Protein AF-A0A8T4X5J2-F1 (afdb_monomer)

Radius of gyration: 16.12 Å; Cα contacts (8 Å, |Δi|>4): 228; chains: 1; bounding box: 38×28×42 Å

Nearest PDB structures (foldseek):
  6hyf-assembly2_B  TM=3.298E-01  e=5.692E-01  Rattus norvegicus
  7bu8-assembly1_A-25  TM=3.115E-01  e=1.653E+00  Zika virus ZIKV/H. sapiens/FrenchPolynesia/10087PF/2013
  6hyf-assembly3_C  TM=3.014E-01  e=5.364E-01  Rattus norvegicus
  4wtw-assembly2_B  TM=3.743E-01  e=1.229E+00  Homo sapiens
  6hyf-assembly1_A  TM=3.230E-01  e=1.229E+00  Rattus norvegicus

Structure (mmCIF, N/CA/C/O backbone):
data_AF-A0A8T4X5J2-F1
#
_entry.id   AF-A0A8T4X5J2-F1
#
loop_
_atom_site.group_PDB
_atom_site.id
_atom_site.type_symbol
_atom_site.label_atom_id
_atom_site.label_alt_id
_atom_site.label_comp_id
_atom_site.label_asym_id
_atom_site.label_entity_id
_atom_site.label_seq_id
_atom_site.pdbx_PDB_ins_code
_atom_site.Cartn_x
_atom_site.Cartn_y
_atom_site.Cartn_z
_atom_site.occupancy
_atom_site.B_iso_or_equiv
_atom_site.auth_seq_id
_atom_site.auth_comp_id
_atom_site.auth_asym_id
_atom_site.auth_atom_id
_atom_site.pdbx_PDB_model_num
ATOM 1 N N . MET A 1 1 ? -9.665 -0.285 -3.707 1.00 90.75 1 MET A N 1
ATOM 2 C CA . MET A 1 1 ? -9.444 -0.708 -2.302 1.00 90.75 1 MET A CA 1
ATOM 3 C C . MET A 1 1 ? -10.444 -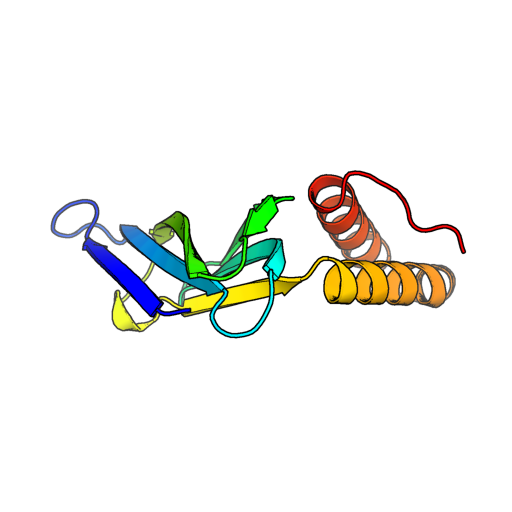0.004 -1.409 1.00 90.75 1 MET A C 1
ATOM 5 O O . MET A 1 1 ? -10.815 1.118 -1.726 1.00 90.75 1 MET A O 1
ATOM 9 N N . THR A 1 2 ? -10.858 -0.625 -0.308 1.00 94.69 2 THR A N 1
ATOM 10 C CA . THR A 1 2 ? -11.792 -0.030 0.661 1.00 94.69 2 THR A CA 1
ATOM 11 C C . THR A 1 2 ? -11.276 -0.185 2.088 1.00 94.69 2 THR A C 1
ATOM 13 O O . THR A 1 2 ? -10.499 -1.094 2.379 1.00 94.69 2 THR A O 1
ATOM 16 N N . LYS A 1 3 ? -11.685 0.714 2.989 1.00 95.00 3 LYS A N 1
ATOM 17 C CA . LYS A 1 3 ? -11.356 0.618 4.417 1.00 95.00 3 LYS A CA 1
ATOM 18 C C . LYS A 1 3 ? -12.199 -0.498 5.041 1.00 95.00 3 LYS A C 1
ATOM 20 O O . LYS A 1 3 ? -13.421 -0.452 4.954 1.00 95.00 3 LYS A O 1
ATOM 25 N N . ALA A 1 4 ? -11.549 -1.495 5.632 1.00 95.56 4 ALA A N 1
ATOM 26 C CA . ALA A 1 4 ? -12.200 -2.599 6.338 1.00 95.56 4 ALA A CA 1
ATOM 27 C C . ALA A 1 4 ? -12.218 -2.372 7.855 1.00 95.56 4 ALA A C 1
ATOM 29 O O . ALA A 1 4 ? -13.168 -2.772 8.519 1.00 95.56 4 ALA A O 1
ATOM 30 N N . LYS A 1 5 ? -11.182 -1.715 8.393 1.00 95.94 5 LYS A N 1
ATOM 31 C CA . LYS A 1 5 ? -11.080 -1.356 9.809 1.00 95.94 5 LYS A CA 1
ATOM 32 C C . LYS A 1 5 ? -10.377 -0.013 9.981 1.00 95.94 5 LYS A C 1
ATOM 34 O O . LYS A 1 5 ? -9.318 0.198 9.390 1.00 95.94 5 LYS A O 1
ATOM 39 N N . VAL A 1 6 ? -10.964 0.862 10.796 1.00 95.75 6 VAL A N 1
ATOM 40 C CA . VAL A 1 6 ? -10.375 2.130 11.251 1.00 95.75 6 VAL A CA 1
ATOM 41 C C . VAL A 1 6 ? -10.788 2.338 12.701 1.00 95.75 6 VAL A C 1
ATOM 43 O O . VAL A 1 6 ? -11.865 2.856 12.980 1.00 95.75 6 VAL A O 1
ATOM 46 N N . GLU A 1 7 ? -9.948 1.903 13.629 1.00 95.25 7 GLU A N 1
ATOM 47 C CA . GLU A 1 7 ? -10.252 1.980 15.059 1.00 95.25 7 GLU A CA 1
ATOM 48 C C . GLU A 1 7 ? -9.028 2.447 15.830 1.00 95.25 7 GLU A C 1
ATOM 50 O O . GLU A 1 7 ? -7.904 2.072 15.494 1.00 95.25 7 GLU A O 1
ATOM 55 N N . GLN A 1 8 ? -9.236 3.241 16.882 1.00 94.19 8 GLN A N 1
ATOM 56 C CA . GLN A 1 8 ? -8.153 3.547 17.809 1.00 94.19 8 GLN A CA 1
ATOM 57 C C . GLN A 1 8 ? -7.651 2.249 18.439 1.00 94.19 8 GLN A C 1
ATOM 59 O O . GLN A 1 8 ? -8.433 1.471 18.982 1.00 94.19 8 GLN A O 1
ATOM 64 N N . TYR A 1 9 ? -6.337 2.039 18.398 1.00 91.19 9 TYR A N 1
ATOM 65 C CA . TYR A 1 9 ? -5.698 0.846 18.953 1.00 91.19 9 TYR A CA 1
ATOM 66 C C . TYR A 1 9 ? -5.926 0.737 20.468 1.00 91.19 9 TYR A C 1
ATOM 68 O O . TYR A 1 9 ? -6.119 -0.345 21.015 1.00 91.19 9 TYR A O 1
ATOM 76 N N . LYS A 1 10 ? -5.941 1.887 21.147 1.00 91.44 10 LYS A N 1
ATOM 77 C CA . LYS A 1 10 ? -6.315 2.042 22.554 1.00 91.44 10 LYS A CA 1
ATOM 78 C C . LYS A 1 10 ? -6.969 3.411 22.728 1.00 91.44 10 LYS A C 1
ATOM 80 O O . LYS A 1 10 ? -6.537 4.373 22.098 1.00 91.44 10 LYS A O 1
ATOM 85 N N . LYS A 1 11 ? -7.988 3.523 23.586 1.00 89.56 11 LYS A N 1
ATOM 86 C CA . LYS A 1 11 ? -8.679 4.798 23.849 1.00 89.56 11 LYS A CA 1
ATOM 87 C C . LYS A 1 11 ? -7.672 5.887 24.247 1.00 89.56 11 LYS A C 1
ATOM 89 O O . LYS A 1 11 ? -6.890 5.684 25.174 1.00 89.56 11 LYS A O 1
ATOM 94 N N . GLY A 1 12 ? -7.692 7.015 23.536 1.00 86.81 12 GLY A N 1
ATOM 95 C CA . GLY A 1 12 ? -6.775 8.142 23.764 1.00 86.81 12 GLY A CA 1
ATOM 96 C C . GLY A 1 12 ? -5.354 7.940 23.221 1.00 86.81 12 GLY A C 1
ATOM 97 O O . GLY A 1 12 ? -4.493 8.789 23.428 1.00 86.81 12 GLY A O 1
ATOM 98 N N . SER A 1 13 ? -5.089 6.830 22.532 1.00 92.12 13 SER A N 1
ATOM 99 C CA . SER A 1 13 ? -3.818 6.588 21.856 1.00 92.12 13 SER A CA 1
ATOM 100 C C . SER A 1 13 ? -3.778 7.294 20.497 1.00 92.12 13 SER A C 1
ATOM 102 O O . SER A 1 13 ? -4.791 7.297 19.797 1.00 92.12 13 SER A O 1
ATOM 104 N N . PRO A 1 14 ? -2.612 7.814 20.066 1.00 93.44 14 PRO A N 1
ATOM 105 C CA . PRO A 1 14 ? -2.437 8.318 18.705 1.00 93.44 14 PRO A CA 1
ATOM 106 C C . PRO A 1 14 ? -2.310 7.188 17.667 1.00 93.44 14 PRO A C 1
ATOM 108 O O . PRO A 1 14 ? -2.105 7.469 16.490 1.00 93.44 14 PRO A O 1
ATOM 111 N N . TYR A 1 15 ? -2.380 5.920 18.088 1.00 96.19 15 TYR A N 1
ATOM 112 C CA . TYR A 1 15 ? -2.268 4.757 17.216 1.00 96.19 15 TYR A CA 1
ATOM 113 C C . TYR A 1 15 ? -3.637 4.200 16.827 1.00 96.19 15 TYR A C 1
ATOM 115 O O . TYR A 1 15 ? -4.551 4.100 17.648 1.00 96.19 15 TYR A O 1
ATOM 123 N N . TRP A 1 16 ? -3.742 3.764 15.578 1.00 96.81 16 TRP A N 1
ATOM 124 C CA . TRP A 1 16 ? -4.951 3.266 14.944 1.00 96.81 16 TRP A CA 1
ATOM 125 C C . TRP A 1 16 ? -4.687 1.914 14.291 1.00 96.81 16 TRP A C 1
ATOM 127 O O . TRP A 1 16 ? -3.731 1.758 13.536 1.00 96.81 16 TRP A O 1
ATOM 137 N N . SER A 1 17 ? -5.552 0.935 14.542 1.00 96.31 17 SER A N 1
ATOM 138 C CA . SER A 1 17 ? -5.610 -0.288 13.745 1.00 96.31 17 SER A CA 1
ATOM 139 C C . SER A 1 17 ? -6.264 0.028 12.406 1.00 96.31 17 SER A C 1
ATOM 141 O O . SER A 1 17 ? -7.476 0.260 12.341 1.00 96.31 17 SER A O 1
ATOM 143 N N . TYR A 1 18 ? -5.464 0.018 11.343 1.00 97.06 18 TYR A N 1
ATOM 144 C CA . TYR A 1 18 ? -5.917 0.312 9.993 1.00 97.06 18 TYR A CA 1
ATOM 145 C C . TYR A 1 18 ? -5.820 -0.926 9.112 1.00 97.06 18 TYR A C 1
ATOM 147 O O . TYR A 1 18 ? -4.731 -1.461 8.913 1.00 97.06 18 TYR A O 1
ATOM 155 N N . ILE A 1 19 ? -6.956 -1.381 8.582 1.00 97.38 19 ILE A N 1
ATOM 156 C CA . ILE A 1 19 ? -7.023 -2.515 7.655 1.00 97.38 19 ILE A CA 1
ATOM 157 C C . ILE A 1 19 ? -7.792 -2.087 6.413 1.00 97.38 19 ILE A C 1
ATOM 159 O O . ILE A 1 19 ? -8.889 -1.529 6.497 1.00 97.38 19 ILE A O 1
ATOM 163 N N . VAL A 1 20 ? -7.235 -2.397 5.252 1.00 97.25 20 VAL A N 1
ATOM 164 C CA . VAL A 1 20 ? -7.837 -2.188 3.940 1.00 97.25 20 VAL A CA 1
ATOM 165 C C . VAL A 1 20 ? -8.083 -3.512 3.244 1.00 97.25 20 VAL A C 1
ATOM 167 O O . VAL A 1 20 ? -7.306 -4.457 3.363 1.00 97.25 20 VAL A O 1
ATOM 170 N N . LYS A 1 21 ? -9.175 -3.559 2.489 1.00 97.31 21 LYS A N 1
ATOM 171 C CA . LYS A 1 21 ? -9.559 -4.673 1.634 1.00 97.31 21 LYS A CA 1
ATOM 172 C C . LYS A 1 21 ? -9.259 -4.320 0.181 1.00 97.31 21 LYS A C 1
ATOM 174 O O . LYS A 1 21 ? -9.673 -3.275 -0.334 1.00 97.31 21 LYS A O 1
ATOM 179 N N . ALA A 1 22 ? -8.544 -5.205 -0.491 1.00 96.56 22 ALA A N 1
ATOM 180 C CA . ALA A 1 22 ? -8.286 -5.157 -1.919 1.00 96.56 22 ALA A CA 1
ATOM 181 C C . ALA A 1 22 ? -9.028 -6.313 -2.584 1.00 96.56 22 ALA A C 1
ATOM 183 O O . ALA A 1 22 ? -8.810 -7.452 -2.197 1.00 96.56 22 ALA A O 1
ATOM 184 N N . CYS A 1 23 ? -9.884 -6.031 -3.563 1.00 95.56 23 CYS A N 1
ATOM 185 C CA . CYS A 1 23 ? -10.621 -7.051 -4.306 1.00 95.56 23 CYS A CA 1
ATOM 186 C C . CYS A 1 23 ? -10.263 -6.974 -5.786 1.00 95.56 23 CYS A C 1
ATOM 188 O O . CYS A 1 23 ? -10.210 -5.877 -6.342 1.00 95.56 23 CYS A O 1
ATOM 190 N N . ALA A 1 24 ? -10.043 -8.130 -6.401 1.00 96.38 24 ALA A N 1
ATOM 191 C CA . ALA A 1 24 ? -9.769 -8.272 -7.824 1.00 96.38 24 ALA A CA 1
ATOM 192 C C . ALA A 1 24 ? -11.086 -8.551 -8.567 1.00 96.38 24 ALA A C 1
ATOM 194 O O . ALA A 1 24 ? -11.501 -9.701 -8.686 1.00 96.38 24 ALA A O 1
ATOM 195 N N . THR A 1 25 ? -11.792 -7.510 -9.009 1.00 94.19 25 THR A N 1
ATOM 196 C CA . THR A 1 25 ? -13.120 -7.642 -9.641 1.00 94.19 25 THR A CA 1
ATOM 197 C C . THR A 1 25 ? -13.028 -8.107 -11.091 1.00 94.19 25 THR A C 1
ATOM 199 O O . THR A 1 25 ? -13.634 -9.111 -11.468 1.00 94.19 25 THR A O 1
ATOM 202 N N . ASP A 1 26 ? -12.229 -7.411 -11.894 1.00 93.69 26 ASP A N 1
ATOM 203 C CA . ASP A 1 26 ? -12.232 -7.572 -13.350 1.00 93.69 26 ASP A CA 1
ATOM 204 C C . ASP A 1 26 ? -11.165 -8.564 -13.824 1.00 93.69 26 ASP A C 1
ATOM 206 O O . ASP A 1 26 ? -11.433 -9.429 -14.667 1.00 93.69 26 ASP A O 1
ATOM 210 N N . TYR A 1 27 ? -9.980 -8.489 -13.214 1.00 94.12 27 TYR A N 1
ATOM 211 C CA . TYR A 1 27 ? -8.793 -9.290 -13.507 1.00 94.12 27 TYR 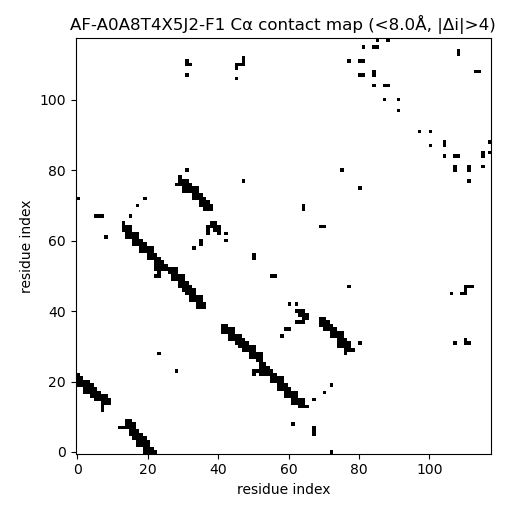A CA 1
ATOM 212 C C . TYR A 1 27 ? -7.980 -9.552 -12.226 1.00 94.12 27 TYR A C 1
ATOM 214 O O . TYR A 1 27 ? -8.130 -8.815 -11.248 1.00 94.12 27 TYR A O 1
ATOM 222 N N . PRO A 1 28 ? -7.122 -10.593 -12.201 1.00 96.19 28 PRO A N 1
ATOM 223 C CA . PRO A 1 28 ? -6.230 -10.847 -11.073 1.00 96.19 28 PRO A CA 1
ATOM 224 C C . PRO A 1 28 ? -5.299 -9.660 -10.794 1.00 96.19 28 PRO A C 1
ATOM 226 O O . PRO A 1 28 ? -4.752 -9.065 -11.721 1.00 96.19 28 PRO A O 1
ATOM 229 N N . LEU A 1 29 ? -5.067 -9.345 -9.520 1.00 96.12 29 LEU A N 1
ATOM 230 C CA . LEU A 1 29 ? -4.173 -8.258 -9.113 1.00 96.12 29 LEU A CA 1
ATOM 231 C C . LEU A 1 29 ? -2.837 -8.824 -8.639 1.00 96.12 29 LEU A C 1
ATOM 233 O O . LEU A 1 29 ? -2.762 -9.426 -7.570 1.00 96.12 29 LEU A O 1
ATOM 237 N N . ALA A 1 30 ? -1.774 -8.612 -9.412 1.00 95.38 30 ALA A N 1
ATOM 238 C CA . ALA A 1 30 ? -0.410 -8.924 -8.996 1.00 95.38 30 ALA A CA 1
ATOM 239 C C . ALA A 1 30 ? 0.153 -7.761 -8.167 1.00 95.38 30 ALA A C 1
ATOM 241 O O . ALA A 1 30 ? 0.634 -6.773 -8.717 1.00 95.38 30 ALA A O 1
ATOM 242 N N . VAL A 1 31 ? 0.078 -7.869 -6.845 1.00 95.69 31 VAL A N 1
ATOM 243 C CA . VAL A 1 31 ? 0.453 -6.821 -5.890 1.00 95.69 31 VAL A CA 1
ATOM 244 C C . VAL A 1 31 ? 1.907 -6.999 -5.458 1.00 95.69 31 VAL A C 1
ATOM 246 O O . VAL A 1 31 ? 2.279 -8.043 -4.922 1.00 95.69 31 VAL A O 1
ATOM 249 N N . ALA A 1 32 ? 2.728 -5.968 -5.651 1.00 95.19 32 ALA A N 1
ATOM 250 C CA . ALA A 1 32 ? 4.082 -5.923 -5.101 1.00 95.19 32 ALA A CA 1
ATOM 251 C C . ALA A 1 32 ? 4.061 -5.372 -3.673 1.00 95.19 32 ALA A C 1
ATOM 253 O O . ALA A 1 32 ? 4.575 -6.006 -2.749 1.00 95.19 32 ALA A O 1
ATOM 254 N N . MET A 1 33 ? 3.422 -4.212 -3.488 1.00 95.19 33 MET A N 1
ATOM 255 C CA . MET A 1 33 ? 3.416 -3.488 -2.219 1.00 95.19 33 MET A CA 1
ATOM 256 C C . MET A 1 33 ? 2.065 -2.842 -1.920 1.00 95.19 33 MET A C 1
ATOM 258 O O . MET A 1 33 ? 1.286 -2.524 -2.825 1.00 95.19 33 MET A O 1
ATOM 262 N N . ILE A 1 34 ? 1.834 -2.587 -0.635 1.00 96.31 34 ILE A N 1
ATOM 263 C CA . ILE A 1 34 ? 0.760 -1.725 -0.145 1.00 96.31 34 ILE A CA 1
ATOM 264 C C . ILE A 1 34 ? 1.382 -0.616 0.693 1.00 96.31 34 ILE A C 1
ATOM 266 O O . ILE A 1 34 ? 2.014 -0.881 1.713 1.00 96.31 34 ILE A O 1
ATOM 270 N N . ASP A 1 35 ? 1.164 0.623 0.279 1.00 96.06 35 ASP A N 1
ATOM 271 C CA . ASP A 1 35 ? 1.517 1.802 1.054 1.00 96.06 35 ASP A CA 1
ATOM 272 C C . ASP A 1 35 ? 0.318 2.218 1.895 1.00 96.06 35 ASP A C 1
ATOM 274 O O . ASP A 1 35 ? -0.691 2.678 1.361 1.00 96.06 35 ASP A O 1
ATOM 278 N N . LEU A 1 36 ? 0.426 2.081 3.210 1.00 96.94 36 LEU A N 1
ATOM 279 C CA . LEU A 1 36 ? -0.507 2.664 4.164 1.00 96.94 36 LEU A CA 1
ATOM 280 C C . LEU A 1 36 ? 0.047 4.021 4.605 1.00 96.94 36 LEU A C 1
ATOM 282 O O . LEU A 1 36 ? 1.244 4.153 4.856 1.00 96.94 36 LEU A O 1
ATOM 286 N N . LYS A 1 37 ? -0.796 5.050 4.676 1.00 96.94 37 LYS A N 1
ATOM 287 C CA . LYS A 1 37 ? -0.377 6.412 5.037 1.00 96.94 37 LYS A CA 1
ATOM 288 C C . LYS A 1 37 ? -1.367 7.077 5.976 1.00 96.94 37 LYS A C 1
ATOM 290 O O . LYS A 1 37 ? -2.560 6.801 5.898 1.00 96.94 37 LYS A O 1
ATOM 295 N N . SER A 1 38 ? -0.871 7.989 6.793 1.00 96.44 38 SER A N 1
ATOM 296 C CA . SER A 1 38 ? -1.638 8.960 7.565 1.00 96.44 38 SER A CA 1
ATOM 297 C C . SER A 1 38 ? -1.069 10.362 7.333 1.00 96.44 38 SER A C 1
ATOM 299 O O . SER A 1 38 ? -0.186 10.569 6.499 1.00 96.44 38 SER A O 1
ATOM 301 N N . ASP A 1 39 ? -1.575 11.331 8.082 1.00 95.81 39 ASP A N 1
ATOM 302 C CA . ASP A 1 39 ? -0.998 12.669 8.199 1.00 95.81 39 ASP A CA 1
ATOM 303 C C . ASP A 1 39 ? 0.309 12.709 9.013 1.00 95.81 39 ASP A C 1
ATOM 305 O O . ASP A 1 39 ? 0.987 13.733 9.028 1.00 95.81 39 ASP A O 1
ATOM 309 N N . VAL A 1 40 ? 0.673 11.609 9.679 1.00 96.31 40 VAL A N 1
ATOM 310 C CA . VAL A 1 40 ? 1.842 11.528 10.566 1.00 96.31 40 VAL A CA 1
ATOM 311 C C . VAL A 1 40 ? 2.924 10.604 10.012 1.00 96.31 40 VAL A C 1
ATOM 313 O O . VAL A 1 40 ? 4.108 10.890 10.169 1.00 96.31 40 VAL A O 1
ATOM 316 N N . GLU A 1 41 ? 2.550 9.495 9.376 1.00 94.75 41 GLU A N 1
ATOM 317 C CA . GLU A 1 41 ? 3.515 8.495 8.923 1.00 94.75 41 GLU A CA 1
ATOM 318 C C . GLU A 1 41 ? 3.056 7.709 7.691 1.00 94.75 41 GLU A C 1
ATOM 320 O O . GLU A 1 41 ? 1.896 7.743 7.272 1.00 94.75 41 GLU A O 1
ATOM 325 N N . LYS A 1 42 ? 4.000 6.960 7.118 1.00 95.62 42 LYS A N 1
ATOM 326 C CA . LYS A 1 42 ? 3.783 6.032 6.011 1.00 95.62 42 LYS A CA 1
ATOM 327 C C . LYS A 1 42 ? 4.425 4.689 6.350 1.00 95.62 42 LYS A C 1
ATOM 329 O O . LYS A 1 42 ? 5.576 4.647 6.774 1.00 95.62 42 LYS A O 1
ATOM 334 N N . VAL A 1 43 ? 3.694 3.607 6.107 1.00 94.62 43 VAL A N 1
ATOM 335 C CA . VAL A 1 43 ? 4.155 2.224 6.253 1.00 94.62 43 VAL A CA 1
ATOM 336 C C . VAL A 1 43 ? 4.020 1.527 4.905 1.00 94.62 43 VAL A C 1
ATOM 338 O O . VAL A 1 43 ? 2.921 1.423 4.363 1.00 94.62 43 VAL A O 1
ATOM 341 N N . THR A 1 44 ? 5.135 1.038 4.371 1.00 93.88 44 THR A N 1
ATOM 342 C CA . THR A 1 44 ? 5.163 0.234 3.145 1.00 93.88 44 THR A CA 1
ATOM 343 C C . THR A 1 44 ? 5.215 -1.242 3.515 1.00 93.88 44 THR A C 1
ATOM 345 O O . THR A 1 44 ? 6.136 -1.691 4.195 1.00 93.88 44 THR A O 1
ATOM 348 N N . LEU A 1 45 ? 4.225 -2.003 3.058 1.00 92.94 45 LEU A N 1
ATOM 349 C CA . LEU A 1 45 ? 4.148 -3.449 3.221 1.00 92.94 45 LEU A CA 1
ATOM 350 C C . LEU A 1 45 ? 4.623 -4.122 1.930 1.00 92.94 45 LEU A C 1
ATOM 352 O O . LEU A 1 45 ? 3.980 -3.972 0.890 1.00 92.94 45 LEU A O 1
ATOM 356 N N . GLY A 1 46 ? 5.725 -4.874 1.989 1.00 90.56 46 GLY A N 1
ATOM 357 C CA . GLY A 1 46 ? 6.137 -5.776 0.910 1.00 90.56 46 GLY A CA 1
ATOM 358 C C . GLY A 1 46 ? 5.251 -7.019 0.918 1.00 90.56 46 GLY A C 1
ATOM 359 O O . GLY A 1 46 ? 5.297 -7.797 1.864 1.00 90.56 46 GLY A O 1
ATOM 360 N N . VAL A 1 47 ? 4.406 -7.176 -0.101 1.00 90.44 47 VAL A N 1
ATOM 361 C CA . VAL A 1 47 ? 3.355 -8.206 -0.128 1.00 90.44 47 VAL A CA 1
ATOM 362 C C . VAL A 1 47 ? 3.714 -9.360 -1.059 1.00 90.44 47 VAL A C 1
ATOM 364 O O . VAL A 1 47 ? 3.487 -10.511 -0.702 1.00 90.44 47 VAL A O 1
ATOM 367 N N . ASN A 1 48 ? 4.234 -9.055 -2.250 1.00 90.56 48 ASN A N 1
ATOM 368 C CA . ASN A 1 48 ? 4.561 -10.033 -3.292 1.00 90.56 48 ASN A CA 1
ATOM 369 C C . ASN A 1 48 ? 3.477 -11.113 -3.522 1.00 90.56 48 ASN A C 1
ATOM 371 O O . ASN A 1 48 ? 3.770 -12.307 -3.555 1.00 90.56 48 ASN A O 1
ATOM 375 N N . ASN A 1 49 ? 2.215 -10.713 -3.678 1.00 93.06 49 ASN A N 1
ATOM 376 C CA . ASN A 1 49 ? 1.084 -11.643 -3.757 1.00 93.06 49 ASN A CA 1
ATOM 377 C C . ASN A 1 49 ? 0.263 -11.431 -5.035 1.00 93.06 49 ASN A C 1
ATOM 379 O O . ASN A 1 49 ? 0.284 -10.356 -5.632 1.00 93.06 49 ASN A O 1
ATOM 383 N N . VAL A 1 50 ? -0.497 -12.443 -5.439 1.00 95.50 50 VAL A N 1
ATOM 384 C CA . VAL A 1 50 ? -1.511 -12.334 -6.490 1.00 95.50 50 VAL A CA 1
ATOM 385 C C . VAL A 1 50 ? -2.880 -12.529 -5.853 1.00 95.50 50 VAL A C 1
ATOM 387 O O . VAL A 1 50 ? -3.113 -13.534 -5.193 1.00 95.50 50 VAL A O 1
ATOM 390 N N . ILE A 1 51 ? -3.789 -11.577 -6.055 1.00 97.00 51 ILE A N 1
ATOM 391 C CA . ILE A 1 51 ? -5.200 -11.704 -5.678 1.00 97.00 51 ILE A CA 1
ATOM 392 C C . ILE A 1 51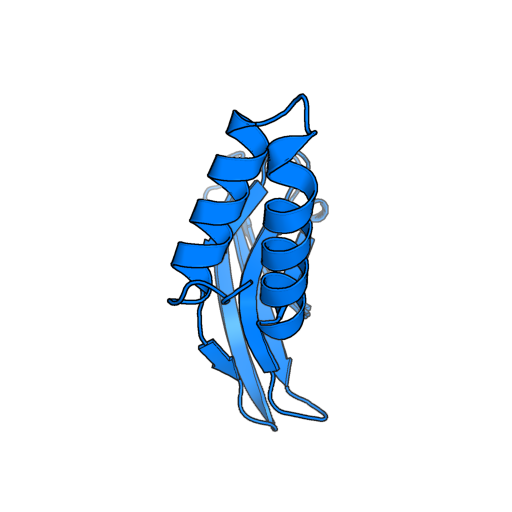 ? -5.944 -12.262 -6.898 1.00 97.00 51 ILE A C 1
ATOM 394 O O . ILE A 1 51 ? -6.050 -11.547 -7.901 1.00 97.00 51 ILE A O 1
ATOM 398 N N . PRO A 1 52 ? -6.443 -13.511 -6.869 1.00 97.44 52 PRO A N 1
ATOM 399 C CA . PRO A 1 52 ? -7.200 -14.073 -7.984 1.00 97.44 52 PRO A CA 1
ATOM 400 C C . PRO A 1 52 ? -8.487 -13.289 -8.252 1.00 97.44 52 PRO A C 1
ATOM 402 O O . PRO A 1 52 ? -9.073 -12.713 -7.334 1.00 97.44 52 PRO A O 1
ATOM 405 N N . LYS A 1 53 ? -8.966 -13.311 -9.501 1.00 97.19 53 LYS A N 1
ATOM 406 C CA . LYS A 1 53 ? -10.251 -12.698 -9.864 1.00 97.19 53 LYS A CA 1
ATOM 407 C C . LYS A 1 53 ? -11.380 -13.245 -8.981 1.00 97.19 53 LYS A C 1
ATOM 409 O O . LYS A 1 53 ? -11.472 -14.447 -8.753 1.00 97.19 53 LYS A O 1
ATOM 414 N N . GLY A 1 54 ? -12.237 -12.353 -8.498 1.00 97.12 54 GLY A N 1
ATOM 415 C CA . GLY A 1 54 ? -13.335 -12.654 -7.582 1.00 97.12 54 GLY A CA 1
ATOM 416 C C . GLY A 1 54 ? -12.917 -12.788 -6.116 1.00 97.12 54 GLY A C 1
ATOM 417 O O . GLY A 1 54 ? -13.787 -12.916 -5.259 1.00 97.12 54 GLY A O 1
ATOM 418 N N . GLN A 1 55 ? -11.619 -12.733 -5.799 1.00 97.75 55 GLN A N 1
ATOM 419 C CA . GLN A 1 55 ? -11.125 -12.815 -4.426 1.00 97.75 55 GLN A CA 1
ATOM 420 C C . GLN A 1 55 ? -10.709 -11.451 -3.878 1.00 97.75 55 GLN A C 1
ATOM 422 O O . GLN A 1 55 ? -10.515 -10.473 -4.609 1.00 97.75 55 GLN A O 1
ATOM 427 N N . CYS A 1 56 ? -10.569 -11.399 -2.554 1.00 96.44 56 CYS A N 1
ATOM 428 C CA . CYS A 1 56 ? -10.086 -10.229 -1.849 1.00 96.44 56 CYS A CA 1
ATOM 429 C C . CYS A 1 56 ? -9.005 -10.604 -0.837 1.00 96.44 56 CYS A C 1
ATOM 431 O O . CYS A 1 56 ? -9.093 -11.644 -0.190 1.00 96.44 56 CYS A O 1
ATOM 433 N N . SER A 1 57 ? -8.059 -9.694 -0.641 1.00 97.31 57 SER A N 1
ATOM 434 C CA . SER A 1 57 ? -7.028 -9.770 0.391 1.00 97.31 57 SER A CA 1
ATOM 435 C C . SER A 1 57 ? -7.135 -8.579 1.334 1.00 97.31 57 SER A C 1
ATOM 437 O O . SER A 1 57 ? -7.641 -7.513 0.962 1.00 97.31 57 SER A O 1
ATOM 439 N N . PHE A 1 58 ? -6.651 -8.761 2.559 1.00 97.31 58 PHE A N 1
ATOM 440 C CA . PHE A 1 58 ? -6.637 -7.732 3.591 1.00 97.31 58 PHE A CA 1
ATOM 441 C C . PHE A 1 58 ? -5.202 -7.358 3.930 1.00 97.31 58 PHE A C 1
ATOM 443 O O . PHE A 1 58 ? -4.346 -8.226 4.081 1.00 97.31 58 PHE A O 1
ATOM 450 N N . TYR A 1 59 ? -4.962 -6.062 4.068 1.00 96.69 59 TYR A N 1
ATOM 451 C CA . TYR A 1 59 ? -3.658 -5.511 4.407 1.00 96.69 59 TYR A CA 1
ATOM 452 C C . TYR A 1 59 ? -3.842 -4.490 5.509 1.00 96.69 59 TYR A C 1
ATOM 454 O O . TYR A 1 59 ? -4.779 -3.696 5.456 1.00 96.69 59 TYR A O 1
ATOM 462 N N . GLY A 1 60 ? -2.975 -4.498 6.511 1.00 96.12 60 GLY A N 1
ATOM 463 C CA . GLY A 1 60 ? -3.138 -3.588 7.626 1.00 96.12 60 GLY A CA 1
ATOM 464 C C . GLY A 1 60 ? -1.902 -3.456 8.485 1.00 96.12 60 GLY A C 1
ATOM 465 O O . GLY A 1 60 ? -0.997 -4.285 8.433 1.00 96.12 60 GLY A O 1
ATOM 466 N N . ALA A 1 61 ? -1.901 -2.391 9.270 1.00 96.44 61 ALA A N 1
ATOM 467 C CA . ALA A 1 61 ? -0.885 -2.089 10.257 1.00 96.44 61 ALA A CA 1
ATOM 468 C C . ALA A 1 61 ? -1.517 -1.301 11.410 1.00 96.44 61 ALA A C 1
ATOM 470 O O . ALA A 1 61 ? -2.611 -0.739 11.284 1.00 96.44 61 ALA A O 1
ATOM 471 N N . VAL A 1 62 ? -0.813 -1.250 12.537 1.00 96.00 62 VAL A N 1
ATOM 472 C CA . VAL A 1 62 ? -1.077 -0.239 13.561 1.00 96.00 62 VAL A CA 1
ATOM 473 C C . VAL A 1 62 ? -0.275 0.995 13.178 1.00 96.00 62 VAL A C 1
ATOM 475 O O . VAL A 1 62 ? 0.939 0.897 13.027 1.00 96.00 62 VAL A O 1
ATOM 478 N N . MET A 1 63 ? -0.956 2.124 12.991 1.00 96.19 63 MET A N 1
ATOM 479 C CA . MET A 1 63 ? -0.346 3.354 12.495 1.00 96.19 63 MET A CA 1
ATOM 480 C C . MET A 1 63 ? -0.652 4.550 13.378 1.00 96.19 63 MET A C 1
ATOM 482 O O . MET A 1 63 ? -1.760 4.680 13.898 1.00 96.19 63 MET A O 1
ATOM 486 N N . LYS A 1 64 ? 0.303 5.460 13.509 1.00 96.69 64 LYS A N 1
ATOM 487 C CA . LYS A 1 64 ? 0.100 6.757 14.143 1.00 96.69 64 LYS A CA 1
ATOM 488 C C . LYS A 1 64 ? -0.696 7.685 13.218 1.00 96.69 64 LYS A C 1
ATOM 490 O O . LYS A 1 64 ? -0.375 7.807 12.038 1.00 96.69 64 LYS A O 1
ATOM 495 N N . ALA A 1 65 ? -1.725 8.350 13.737 1.00 96.44 65 ALA A N 1
ATOM 496 C CA . ALA A 1 65 ? -2.509 9.360 13.018 1.00 96.44 65 ALA A CA 1
ATOM 497 C C . ALA A 1 65 ? -3.188 10.314 14.010 1.00 96.44 65 ALA A C 1
ATOM 499 O O . ALA A 1 65 ? -3.607 9.878 15.088 1.00 96.44 65 ALA A O 1
ATOM 500 N N . ASN A 1 66 ? -3.345 11.591 13.646 1.00 94.2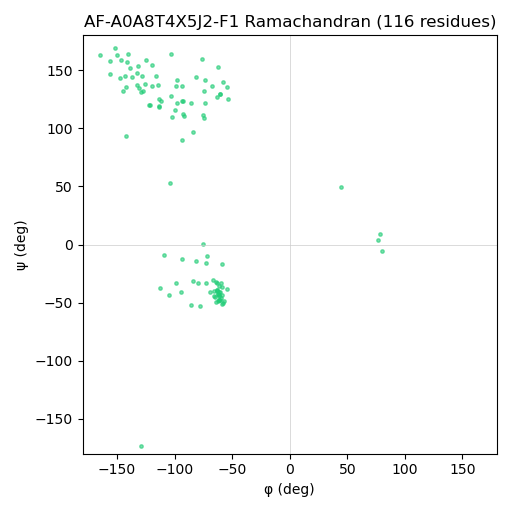5 66 ASN A N 1
ATOM 501 C CA . ASN A 1 66 ? -4.090 12.530 14.497 1.00 94.25 66 ASN A CA 1
ATOM 502 C C . ASN A 1 66 ? -5.603 12.247 14.456 1.00 94.25 66 ASN A C 1
ATOM 504 O O . ASN A 1 66 ? -6.289 12.388 15.466 1.00 94.25 66 ASN A O 1
ATOM 508 N N . ASP A 1 67 ? -6.112 11.786 13.310 1.00 92.31 67 ASP A N 1
ATOM 509 C CA . ASP A 1 67 ? -7.502 11.362 13.104 1.00 92.31 67 ASP A CA 1
ATOM 510 C C . ASP A 1 67 ? -7.524 10.136 12.173 1.00 92.31 67 ASP A C 1
ATOM 512 O O . ASP A 1 67 ? -6.862 10.120 11.137 1.00 92.31 67 ASP A O 1
ATOM 516 N N . GLY A 1 68 ? -8.319 9.110 12.489 1.00 90.69 68 GLY A N 1
ATOM 517 C CA . GLY A 1 68 ? -8.483 7.927 11.640 1.00 90.69 68 GLY A CA 1
ATOM 518 C C . GLY A 1 68 ? -9.007 8.229 10.226 1.00 90.69 68 GLY A C 1
ATOM 519 O O . GLY A 1 68 ? -8.869 7.408 9.312 1.00 90.69 68 GLY A O 1
ATOM 520 N N . LYS A 1 69 ? -9.572 9.418 9.991 1.00 93.81 69 LYS A N 1
ATOM 521 C CA . LYS A 1 69 ? -9.965 9.880 8.651 1.00 93.81 69 LYS A CA 1
ATOM 522 C C . LYS A 1 69 ? -8.775 10.114 7.721 1.00 93.81 69 LYS A C 1
ATOM 524 O O . LYS A 1 69 ? -8.933 9.889 6.519 1.00 93.81 69 LYS A O 1
ATOM 529 N N . THR A 1 70 ? -7.609 10.496 8.247 1.00 95.62 70 THR A N 1
ATOM 530 C CA . THR A 1 70 ? -6.399 10.770 7.444 1.00 95.62 70 THR A CA 1
ATOM 531 C C . THR A 1 70 ? -5.759 9.494 6.900 1.00 95.62 70 THR A C 1
ATOM 533 O O . THR A 1 70 ? -4.969 9.552 5.957 1.00 95.62 70 THR A O 1
ATOM 536 N N . LEU A 1 71 ? -6.135 8.333 7.449 1.00 95.94 71 LEU A N 1
ATOM 537 C CA . LEU A 1 71 ? -5.641 7.041 6.997 1.00 95.94 71 LEU A CA 1
ATOM 538 C C . LEU A 1 71 ? -6.064 6.773 5.553 1.00 95.94 71 LEU A C 1
ATOM 540 O O . LEU A 1 71 ? -7.247 6.825 5.202 1.00 95.94 71 LEU A O 1
ATOM 544 N N . GLY A 1 72 ? -5.089 6.448 4.718 1.00 96.31 72 GLY A N 1
ATOM 545 C CA . GLY A 1 72 ? -5.249 6.147 3.304 1.00 96.31 72 GLY A CA 1
ATOM 546 C C . GLY A 1 72 ? -4.352 4.989 2.896 1.00 96.31 72 GLY A C 1
ATOM 547 O O . GLY A 1 72 ? -3.443 4.600 3.624 1.00 96.31 72 GLY A O 1
ATOM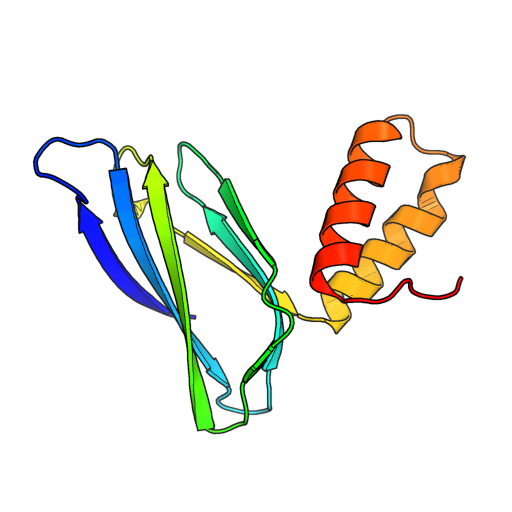 548 N N . ALA A 1 73 ? -4.630 4.404 1.736 1.00 96.88 73 ALA A N 1
ATOM 549 C CA . ALA A 1 73 ? -3.811 3.327 1.208 1.00 96.88 73 ALA A CA 1
ATOM 550 C C . ALA A 1 73 ? -3.670 3.413 -0.309 1.00 96.88 73 ALA A C 1
ATOM 552 O O . ALA A 1 73 ? -4.626 3.773 -0.999 1.00 96.88 73 ALA A O 1
ATOM 553 N N . THR A 1 74 ? -2.497 3.030 -0.801 1.00 96.06 74 THR A N 1
ATOM 554 C CA . THR A 1 74 ? -2.186 2.896 -2.223 1.00 96.06 74 THR A CA 1
ATOM 555 C C . THR A 1 74 ? -1.645 1.496 -2.478 1.00 96.06 74 THR A C 1
ATOM 557 O O . THR A 1 74 ? -0.844 0.977 -1.704 1.00 96.06 74 THR A O 1
ATOM 560 N N . MET A 1 75 ? -2.085 0.880 -3.570 1.00 95.81 75 MET A N 1
ATOM 561 C CA . MET A 1 75 ? -1.555 -0.393 -4.044 1.00 95.81 75 MET A CA 1
ATOM 562 C C . MET A 1 75 ? -0.558 -0.142 -5.160 1.00 95.81 75 MET A C 1
ATOM 564 O O . MET A 1 75 ? -0.838 0.655 -6.051 1.00 95.81 75 MET A O 1
ATOM 568 N N . ILE A 1 76 ? 0.567 -0.848 -5.116 1.00 95.38 76 ILE A N 1
ATOM 569 C CA . ILE A 1 76 ? 1.557 -0.847 -6.188 1.00 95.38 76 ILE A CA 1
ATOM 570 C C . ILE A 1 76 ? 1.568 -2.246 -6.792 1.00 95.38 76 ILE A C 1
ATOM 572 O O . ILE A 1 76 ? 1.846 -3.237 -6.102 1.00 95.38 76 ILE A O 1
ATOM 576 N N . LEU A 1 77 ? 1.226 -2.334 -8.076 1.00 95.06 77 LEU A N 1
ATOM 577 C CA . LEU A 1 77 ? 1.246 -3.595 -8.804 1.00 95.06 77 LEU A CA 1
ATOM 578 C C . LEU A 1 77 ? 2.683 -3.984 -9.161 1.00 95.06 77 LEU A C 1
ATOM 580 O O . LEU A 1 77 ? 3.584 -3.147 -9.203 1.00 95.06 77 LEU A O 1
ATOM 584 N N . LYS A 1 78 ? 2.907 -5.269 -9.445 1.00 94.06 78 LYS A N 1
ATOM 585 C CA . LYS A 1 78 ? 4.223 -5.771 -9.868 1.00 94.06 78 LYS A CA 1
ATOM 586 C C . LYS A 1 78 ? 4.726 -5.089 -11.141 1.00 94.06 78 LYS A C 1
ATOM 588 O O . LYS A 1 78 ? 5.919 -4.830 -11.235 1.00 94.06 78 LYS A O 1
ATOM 593 N N . SER A 1 79 ? 3.835 -4.772 -12.082 1.00 92.38 79 SER A N 1
ATOM 594 C CA . SER A 1 79 ? 4.171 -4.007 -13.291 1.00 92.38 79 SER A CA 1
ATOM 595 C C . SER A 1 79 ? 4.691 -2.614 -12.950 1.00 92.38 79 SER A C 1
ATOM 597 O O . SER A 1 79 ? 5.743 -2.214 -13.434 1.00 92.38 79 SER A O 1
ATOM 599 N N . ASP A 1 80 ? 3.994 -1.908 -12.063 1.00 94.19 80 ASP A N 1
ATOM 600 C CA . ASP A 1 80 ? 4.323 -0.527 -11.712 1.00 94.19 80 ASP A CA 1
ATOM 601 C C . ASP A 1 80 ? 5.634 -0.474 -10.922 1.00 94.19 80 ASP A C 1
ATOM 603 O O . ASP A 1 80 ? 6.494 0.361 -11.193 1.00 94.19 80 ASP A O 1
ATOM 607 N N . ALA A 1 81 ? 5.828 -1.420 -9.997 1.00 93.06 81 ALA A N 1
ATOM 608 C CA . ALA A 1 81 ? 7.072 -1.574 -9.246 1.00 93.06 81 ALA A CA 1
ATOM 609 C C . ALA A 1 81 ? 8.263 -1.920 -10.158 1.00 93.06 81 ALA A C 1
ATOM 611 O O . ALA A 1 81 ? 9.362 -1.402 -9.959 1.00 93.06 81 ALA A O 1
ATOM 612 N N . LEU A 1 82 ? 8.051 -2.766 -11.172 1.00 92.62 82 LEU A N 1
ATOM 613 C CA . LEU A 1 82 ? 9.058 -3.090 -12.183 1.00 92.62 82 LEU A CA 1
ATOM 614 C C . LEU A 1 82 ? 9.452 -1.843 -12.986 1.00 92.62 82 LEU A C 1
ATOM 616 O O . LEU A 1 82 ? 10.640 -1.545 -13.114 1.00 92.62 82 LEU A O 1
ATOM 620 N N . THR A 1 83 ? 8.467 -1.089 -13.474 1.00 93.62 83 THR A N 1
ATOM 621 C CA . THR A 1 83 ? 8.699 0.165 -14.198 1.00 93.62 83 THR A CA 1
ATOM 622 C C . THR A 1 83 ? 9.412 1.197 -13.323 1.00 93.62 83 THR A C 1
ATOM 624 O O . THR A 1 83 ? 10.338 1.863 -13.785 1.00 93.62 83 THR A O 1
ATOM 627 N N . GLU A 1 84 ? 9.041 1.319 -12.046 1.00 93.56 84 GLU A N 1
ATOM 628 C CA . GLU A 1 84 ? 9.721 2.203 -11.093 1.00 93.56 84 GLU A CA 1
ATOM 629 C C . GLU A 1 84 ? 11.194 1.804 -10.912 1.00 93.56 84 GLU A C 1
ATOM 631 O O . GLU A 1 84 ? 12.078 2.655 -11.026 1.00 93.56 84 GLU A O 1
ATOM 636 N N . ALA A 1 85 ? 11.476 0.514 -10.709 1.00 92.50 85 ALA A N 1
ATOM 637 C CA . ALA A 1 85 ? 12.838 0.007 -10.544 1.00 92.50 85 ALA A CA 1
ATOM 638 C C . ALA A 1 85 ? 13.706 0.271 -11.785 1.00 92.50 85 ALA A C 1
ATOM 640 O O . ALA A 1 85 ? 14.834 0.751 -11.657 1.00 92.50 85 ALA A O 1
ATOM 641 N N . GLN A 1 86 ? 13.170 0.026 -12.984 1.00 92.50 86 GLN A N 1
ATOM 642 C CA . GLN A 1 86 ? 13.857 0.317 -14.247 1.00 92.50 86 GLN A CA 1
ATOM 643 C C . GLN A 1 86 ? 14.151 1.815 -14.402 1.00 92.50 86 GLN A C 1
ATOM 645 O O . GLN A 1 86 ? 15.266 2.197 -14.757 1.00 92.50 86 GLN A O 1
ATOM 650 N N . ASN A 1 87 ? 13.186 2.674 -14.064 1.00 92.75 87 ASN A N 1
ATOM 651 C CA . ASN A 1 87 ? 13.365 4.125 -14.102 1.00 92.75 87 ASN A CA 1
ATOM 652 C C . ASN A 1 87 ? 14.436 4.613 -13.118 1.00 92.75 87 ASN A C 1
ATOM 654 O O . ASN A 1 87 ? 15.196 5.527 -13.445 1.00 92.75 87 ASN A O 1
ATOM 658 N N . ILE A 1 88 ? 14.502 4.022 -11.921 1.00 92.50 88 ILE A N 1
ATOM 659 C CA . ILE A 1 88 ? 15.549 4.325 -10.941 1.00 92.50 88 ILE A CA 1
ATOM 660 C C . ILE A 1 88 ? 16.914 3.907 -11.486 1.00 92.50 88 ILE A C 1
ATOM 662 O O . ILE A 1 88 ? 17.835 4.722 -11.482 1.00 92.50 88 ILE A O 1
ATOM 666 N N . LEU A 1 89 ? 17.042 2.678 -11.996 1.00 91.00 89 LEU A N 1
ATOM 667 C CA . LEU A 1 89 ? 18.295 2.163 -12.553 1.00 91.00 89 LEU A CA 1
ATOM 668 C C . LEU A 1 89 ? 18.811 3.027 -13.711 1.00 91.00 89 LEU A C 1
ATOM 670 O O . LEU A 1 89 ? 19.990 3.370 -13.732 1.00 91.00 89 LEU A O 1
ATOM 674 N N . ALA A 1 90 ? 17.929 3.447 -14.621 1.00 91.94 90 ALA A N 1
ATOM 675 C CA . ALA A 1 90 ? 18.293 4.302 -15.751 1.00 91.94 90 ALA A CA 1
ATOM 676 C C . ALA A 1 90 ? 18.814 5.687 -15.320 1.00 91.94 90 ALA A C 1
ATOM 678 O O . ALA A 1 90 ? 19.684 6.258 -15.975 1.00 91.94 90 ALA A O 1
ATOM 679 N N . LYS A 1 91 ? 18.298 6.236 -14.212 1.00 91.75 91 LYS A N 1
ATOM 680 C CA . LYS A 1 91 ? 18.668 7.569 -13.694 1.00 91.75 91 LYS A CA 1
ATOM 681 C C . LYS A 1 91 ? 19.785 7.533 -12.651 1.00 91.75 91 LYS A C 1
ATOM 683 O O . LYS A 1 91 ? 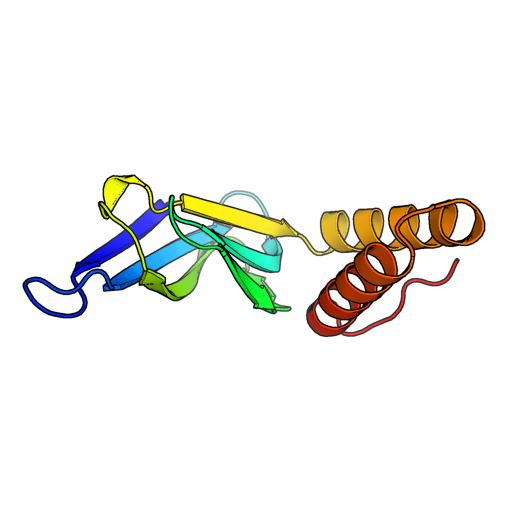20.338 8.581 -12.314 1.00 91.75 91 LYS A O 1
ATOM 688 N N . LEU A 1 92 ? 20.121 6.353 -12.131 1.00 89.00 92 LEU A N 1
ATOM 689 C CA . LEU A 1 92 ? 21.115 6.172 -11.076 1.00 89.00 92 LEU A CA 1
ATOM 690 C C . LEU A 1 92 ? 22.496 6.777 -11.403 1.00 89.00 92 LEU A C 1
ATOM 692 O O . LEU A 1 92 ? 23.103 7.357 -10.497 1.00 89.00 92 LEU A O 1
ATOM 696 N N . PRO A 1 93 ? 23.001 6.718 -12.654 1.00 88.19 93 PRO A N 1
ATOM 697 C CA . PRO A 1 93 ? 24.295 7.311 -12.991 1.00 88.19 93 PRO A CA 1
ATOM 698 C C . PRO A 1 93 ? 24.332 8.837 -12.831 1.00 88.19 93 PRO A C 1
ATOM 700 O O . PRO A 1 93 ? 25.373 9.385 -12.471 1.00 88.19 93 PRO A O 1
ATOM 703 N N . SER A 1 94 ? 23.206 9.517 -13.072 1.00 90.19 94 SER A N 1
ATOM 704 C CA . SER A 1 94 ? 23.124 10.981 -13.172 1.00 90.19 94 SER A CA 1
ATOM 705 C C . SER A 1 94 ? 22.399 11.661 -12.006 1.00 90.19 94 SER A C 1
ATOM 707 O O . SER A 1 94 ? 22.388 12.887 -11.931 1.00 90.19 94 SER A O 1
ATOM 709 N N . THR A 1 95 ? 21.754 10.908 -11.112 1.00 90.31 95 THR A N 1
ATOM 710 C CA . THR A 1 95 ? 21.008 11.484 -9.982 1.00 90.31 95 THR A CA 1
ATOM 711 C C . THR A 1 95 ? 21.935 12.021 -8.888 1.00 90.31 95 THR A C 1
ATOM 713 O O . THR A 1 95 ? 22.945 11.405 -8.541 1.00 90.31 95 THR A O 1
ATOM 716 N N . THR A 1 96 ? 21.554 13.149 -8.288 1.00 90.12 96 THR A N 1
ATOM 717 C CA . THR A 1 96 ? 22.195 13.701 -7.082 1.00 90.12 96 THR A CA 1
ATOM 718 C C . THR A 1 96 ? 21.693 13.031 -5.798 1.00 90.12 96 THR A C 1
ATOM 720 O O . THR A 1 96 ? 22.328 13.149 -4.756 1.00 90.12 96 THR A O 1
ATOM 723 N N . GLN A 1 97 ? 20.589 12.277 -5.866 1.00 90.94 97 GLN A N 1
ATOM 724 C CA . GLN A 1 97 ? 19.957 11.589 -4.733 1.00 90.94 97 GLN A CA 1
ATOM 725 C C . GLN A 1 97 ? 20.244 10.080 -4.756 1.00 90.94 97 GLN A C 1
ATOM 727 O O . GLN A 1 97 ? 19.322 9.256 -4.746 1.00 90.94 97 GLN A O 1
ATOM 732 N N . LYS A 1 98 ? 21.525 9.701 -4.849 1.00 90.44 98 LYS A N 1
ATOM 733 C CA . LYS A 1 98 ? 21.933 8.294 -5.024 1.00 90.44 98 LYS A CA 1
ATOM 734 C C . LYS A 1 98 ? 21.434 7.397 -3.895 1.00 90.44 98 LYS A C 1
ATOM 736 O O . LYS A 1 98 ? 20.755 6.418 -4.180 1.00 90.44 98 LYS A O 1
ATOM 741 N N . ASP A 1 99 ? 21.675 7.763 -2.641 1.00 91.88 99 ASP A N 1
ATOM 742 C CA . ASP A 1 99 ? 21.317 6.919 -1.492 1.00 91.88 99 ASP A CA 1
ATOM 743 C C . ASP A 1 99 ? 19.808 6.686 -1.388 1.00 91.88 99 ASP A C 1
ATOM 745 O O . ASP A 1 99 ? 19.356 5.559 -1.190 1.00 91.88 99 ASP A O 1
ATOM 749 N N . THR A 1 100 ? 19.005 7.733 -1.597 1.00 92.50 100 THR A N 1
ATOM 750 C CA . THR A 1 100 ? 17.540 7.627 -1.621 1.00 92.50 100 THR A CA 1
ATOM 751 C C . THR A 1 100 ? 17.065 6.719 -2.752 1.00 92.50 100 THR A C 1
ATOM 753 O O . THR A 1 100 ? 16.189 5.879 -2.544 1.00 92.50 100 THR A O 1
ATOM 756 N N . SER A 1 101 ? 17.672 6.848 -3.934 1.00 92.38 101 SER A N 1
ATOM 757 C CA . SER A 1 101 ? 17.347 6.029 -5.105 1.00 92.38 101 SER A CA 1
ATOM 758 C C . SER A 1 101 ? 17.707 4.558 -4.877 1.00 92.38 101 SER A C 1
ATOM 760 O O . SER A 1 101 ? 16.894 3.677 -5.150 1.00 92.38 101 SER A O 1
ATOM 762 N N . ILE A 1 102 ? 18.887 4.283 -4.312 1.00 92.00 102 ILE A N 1
ATOM 763 C CA . ILE A 1 102 ? 19.341 2.925 -3.977 1.00 92.00 102 ILE A CA 1
ATOM 764 C 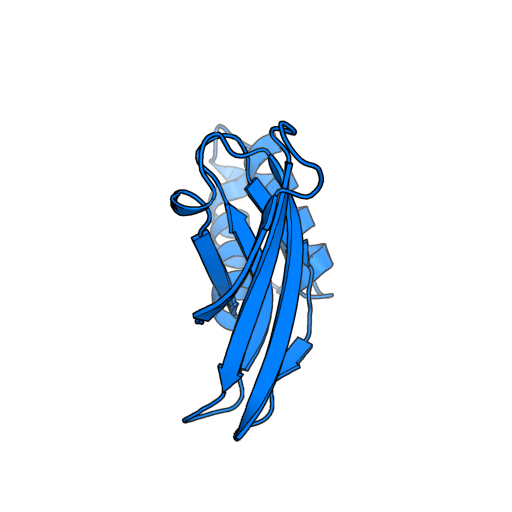C . ILE A 1 102 ? 18.446 2.311 -2.902 1.00 92.00 102 ILE A C 1
ATOM 766 O O . ILE A 1 102 ? 18.010 1.171 -3.055 1.00 92.00 102 ILE A O 1
ATOM 770 N N . LYS A 1 103 ? 18.115 3.062 -1.845 1.00 92.12 103 LYS A N 1
ATOM 771 C CA . LYS A 1 103 ? 17.200 2.595 -0.797 1.00 92.12 103 LYS A CA 1
ATOM 772 C C . LYS A 1 103 ? 15.853 2.188 -1.391 1.00 92.12 103 LYS A C 1
ATOM 774 O O . LYS A 1 103 ? 15.371 1.091 -1.116 1.00 92.12 103 LYS A O 1
ATOM 779 N N . ARG A 1 104 ? 15.271 3.036 -2.245 1.00 92.00 104 ARG A N 1
ATOM 780 C CA . ARG A 1 104 ? 13.995 2.734 -2.901 1.00 92.00 104 ARG A CA 1
ATOM 781 C C . ARG A 1 104 ? 14.098 1.518 -3.821 1.00 92.00 104 ARG A C 1
ATOM 783 O O . ARG A 1 104 ? 13.206 0.675 -3.822 1.00 92.00 104 ARG A O 1
ATOM 790 N N . LEU A 1 105 ? 15.198 1.385 -4.558 1.00 91.31 105 LEU A N 1
ATOM 791 C CA . LEU A 1 105 ? 15.460 0.214 -5.392 1.00 91.31 105 LEU A CA 1
ATOM 792 C C . LEU A 1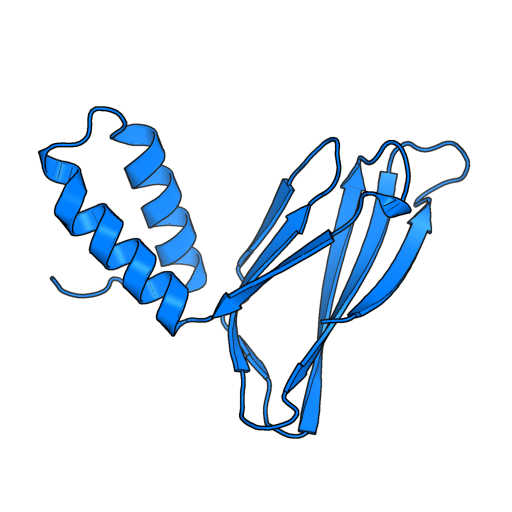 105 ? 15.538 -1.079 -4.563 1.00 91.31 105 LEU A C 1
ATOM 794 O O . LEU A 1 105 ? 14.985 -2.096 -4.976 1.00 91.31 105 LEU A O 1
ATOM 798 N N . MET A 1 106 ? 16.169 -1.045 -3.385 1.00 90.06 106 MET A N 1
ATOM 799 C CA . MET A 1 106 ? 16.223 -2.192 -2.470 1.00 90.06 106 MET A CA 1
ATOM 800 C C . MET A 1 106 ? 14.841 -2.564 -1.916 1.00 90.06 106 MET A C 1
ATOM 802 O O . MET A 1 106 ? 14.517 -3.748 -1.833 1.00 90.06 106 MET A O 1
ATOM 806 N N . GLU A 1 107 ? 14.001 -1.582 -1.577 1.00 90.50 107 GLU A N 1
ATOM 807 C CA . GLU A 1 107 ? 12.607 -1.829 -1.171 1.00 90.50 107 GLU A CA 1
ATOM 808 C C . GLU A 1 107 ? 11.815 -2.523 -2.289 1.00 90.50 107 GLU A C 1
ATOM 810 O O . GLU A 1 107 ? 11.156 -3.540 -2.051 1.00 90.50 107 GLU A O 1
ATOM 815 N N . LEU A 1 108 ? 11.930 -2.010 -3.521 1.00 91.06 108 LEU A N 1
ATOM 816 C CA . LEU A 1 108 ? 11.298 -2.593 -4.704 1.00 91.06 108 LEU A CA 1
ATOM 817 C C . LEU A 1 108 ? 11.781 -4.027 -4.935 1.00 91.06 108 LEU A C 1
ATOM 819 O O . LEU A 1 108 ? 10.955 -4.923 -5.107 1.00 91.06 108 LEU A O 1
ATOM 823 N N . TYR A 1 109 ? 13.091 -4.263 -4.855 1.00 87.12 109 TYR A N 1
ATOM 824 C CA . TYR A 1 109 ? 13.691 -5.589 -4.990 1.00 87.12 109 TYR A CA 1
ATOM 825 C C . TYR A 1 109 ? 13.152 -6.584 -3.957 1.00 87.12 109 TYR A C 1
ATOM 827 O O . TYR A 1 109 ? 12.676 -7.656 -4.332 1.00 87.12 109 TYR A O 1
ATOM 835 N N . ASN A 1 110 ? 13.155 -6.209 -2.675 1.00 85.38 110 ASN A N 1
ATOM 836 C CA . ASN A 1 110 ? 12.642 -7.057 -1.599 1.00 85.38 110 ASN A CA 1
ATOM 837 C C . ASN A 1 110 ? 11.159 -7.401 -1.803 1.00 85.38 110 ASN A C 1
ATOM 839 O O . ASN A 1 110 ? 10.726 -8.499 -1.461 1.00 85.38 110 ASN A O 1
ATOM 843 N N . SER A 1 111 ? 10.383 -6.483 -2.388 1.00 86.75 111 SER A N 1
ATOM 844 C CA . SER A 1 111 ? 8.963 -6.704 -2.676 1.00 86.75 111 SER A CA 1
ATOM 845 C C . SER A 1 111 ? 8.699 -7.542 -3.933 1.00 86.75 111 SER A C 1
ATOM 847 O O . SER A 1 111 ? 7.718 -8.280 -3.979 1.00 86.75 111 SER A O 1
ATOM 849 N N . LEU A 1 112 ? 9.543 -7.442 -4.963 1.00 86.69 112 LEU A N 1
ATOM 850 C CA . LEU A 1 112 ? 9.375 -8.174 -6.222 1.00 86.69 112 LEU A CA 1
ATOM 851 C C . LEU A 1 112 ? 9.958 -9.590 -6.145 1.00 86.69 112 LEU A C 1
ATOM 853 O O . LEU A 1 112 ? 9.437 -10.506 -6.783 1.00 86.69 112 LEU A O 1
ATOM 857 N N . GLY A 1 113 ? 11.016 -9.777 -5.355 1.00 79.06 113 GLY A N 1
ATOM 858 C CA . GLY A 1 113 ? 11.752 -11.036 -5.238 1.00 79.06 113 GLY A CA 1
ATOM 859 C C . GLY A 1 113 ? 12.726 -11.307 -6.392 1.00 79.06 113 GLY A C 1
ATOM 860 O O . GLY A 1 113 ? 13.244 -12.415 -6.490 1.00 79.06 113 GLY A O 1
ATOM 861 N N . PHE A 1 114 ? 12.971 -10.333 -7.276 1.00 75.19 114 PHE A N 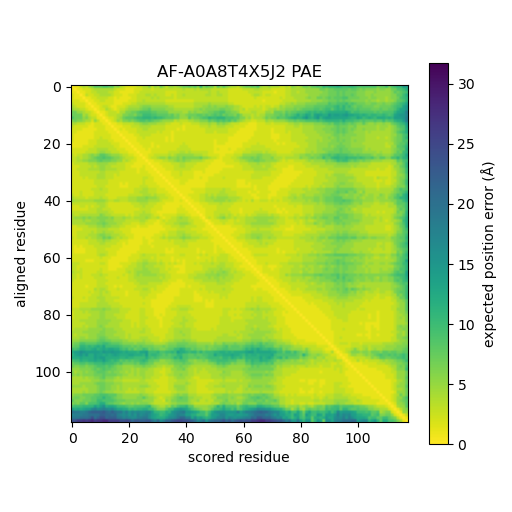1
ATOM 862 C CA . PHE A 1 114 ? 13.947 -10.433 -8.367 1.00 75.19 114 PHE A CA 1
ATOM 863 C C . PHE A 1 114 ? 14.443 -9.051 -8.821 1.00 75.19 114 PHE A C 1
ATOM 865 O O . PHE A 1 114 ? 13.764 -8.043 -8.622 1.00 75.19 114 PHE A O 1
ATOM 872 N N . ILE A 1 115 ? 15.625 -9.009 -9.453 1.00 63.09 115 ILE A N 1
ATOM 873 C CA . ILE A 1 115 ? 16.180 -7.798 -10.083 1.00 63.09 115 ILE A CA 1
ATOM 874 C C . ILE A 1 115 ? 15.780 -7.788 -11.567 1.00 63.09 115 ILE A C 1
ATOM 876 O O . ILE A 1 115 ? 16.102 -8.744 -12.281 1.00 63.09 115 ILE A O 1
ATOM 880 N N . PRO A 1 116 ? 15.112 -6.734 -12.062 1.00 61.88 116 PRO A N 1
ATOM 881 C CA . PRO A 1 116 ? 14.892 -6.545 -13.491 1.00 61.88 116 PRO A CA 1
ATOM 882 C C . PRO A 1 116 ? 16.230 -6.433 -14.225 1.00 61.88 116 PRO A C 1
ATOM 884 O O . PRO A 1 116 ? 17.076 -5.630 -13.832 1.00 61.88 116 PRO A O 1
ATOM 887 N N . LYS A 1 117 ? 16.431 -7.210 -15.294 1.00 61.78 117 LYS A N 1
ATOM 888 C CA . LYS A 1 117 ? 17.576 -6.980 -16.183 1.00 61.78 117 LYS A CA 1
ATOM 889 C C . LYS A 1 117 ? 17.390 -5.645 -16.914 1.00 61.78 117 LYS A C 1
ATOM 891 O O . LYS A 1 117 ? 16.274 -5.339 -17.339 1.00 61.78 117 LYS A O 1
ATOM 896 N N . LEU A 1 118 ? 18.479 -4.878 -16.993 1.00 53.47 118 LEU A N 1
ATOM 897 C CA . LEU A 1 118 ? 18.626 -3.723 -17.880 1.00 53.47 118 LEU A CA 1
ATOM 898 C C . LEU A 1 118 ? 18.671 -4.181 -19.339 1.00 53.47 118 LEU A C 1
ATOM 900 O O . LEU A 1 118 ? 19.281 -5.249 -19.586 1.00 53.47 118 LEU A O 1
#

Mean predicted aligned error: 4.34 Å

Foldseek 3Di:
DAWPAWAAPDVPDLKTKTKDKDAQAPAKFQFLWKWKDFPVDIDIDLDRDIAGHGGMDMDTDTDGYPDSVRIDMDTDGLVNLLVLLVVLVVCCVPDPPNVVSVVSNVSSCSSNVDRDDD

pLDDT: mean 92.42, std 7.04, range [53.47, 97.75]

Secondary structure (DSSP, 8-state):
-EEEEEEESSTT-SEEEEEEEEE-SSS-EEEEEEEEE-SS-EEEEEEEEEE-TT-EEEEEEEEE-SSGGG-EEEEEEHHHHHHHHHHHHHHTTT-S-HHHHHHHHHHHHHHHSSPPP-

Solvent-accessible surface area (backbone atoms only — not comparable to full-atom values): 6646 Å² total; per-residue (Å²): 118,46,84,73,40,77,42,65,68,41,92,95,47,56,35,26,39,39,28,34,36,42,65,14,76,91,51,60,40,51,33,17,33,39,39,38,35,33,85,71,44,74,49,77,43,70,60,57,43,71,36,50,57,77,34,69,50,77,50,67,50,79,42,55,32,96,47,77,80,52,53,47,75,48,81,37,36,45,69,57,46,50,53,49,43,52,55,46,62,72,41,51,88,76,48,92,55,47,68,64,48,50,52,51,41,50,54,45,31,72,16,65,73,56,80,83,83,130

Sequence (118 aa):
MTKAKVEQYKKGSPYWSYIVKACATDYPLAVAMIDLKSDVEKVTLGVNNVIPKGQCSFYGAVMKANDGKTLGATMILKSDALTEAQNILAKLPSTTQKDTSIKRLMELYNSLGFIPKL